Protein AF-A0A150UQ12-F1 (afdb_monomer_lite)

Sequence (129 aa):
AASSPASKNTFQISFDIGFPITEIQLDGTFYVTKPETKHGVVNKFNITAQLLYELQGEQYLNPDVVADLSRIRVDGTPTPNRVYVSGITGHPSPATTKVMIASTGGYQAEALYHVNGLDLEAKTQMMRS

pLDDT: mean 86.18, std 17.03, range [30.58, 98.62]

Foldseek 3Di:
DDDDDPDPPPVPPPQQAWDWDWAADPVRKIKIATDPPHDDFAFLVVVVVVVVVQDPDQWDAAQAWTKGNVQWDWAGDPDTRIIIIDDIDTDGHDPDHDDDDDDCPDDDDDDDDDQDDPPSVVVVVVVVD

Secondary structure (DSSP, 8-state):
----------------BPPPEEEE-TTS-EEEE--TTSB----HHHHHHHHHHH-SSSEEE-SSEEEE-TT-EEEE-SSTT-EEEE--EEEEPPSS--------------------SS-HHHHHHHHH-

Radius of gyration: 23.62 Å; chains: 1; bounding box: 73×33×62 Å

Structure (mmCIF, N/CA/C/O backbone):
data_AF-A0A150UQ12-F1
#
_entry.id   AF-A0A150UQ12-F1
#
loop_
_atom_site.group_PDB
_atom_site.id
_atom_site.type_symbol
_atom_site.label_atom_id
_atom_site.label_alt_id
_atom_site.label_comp_id
_atom_site.label_asym_id
_atom_site.label_entity_id
_atom_site.label_seq_id
_atom_site.pdbx_PDB_ins_code
_atom_site.Cartn_x
_atom_site.Cartn_y
_atom_site.Cartn_z
_atom_site.occupancy
_atom_site.B_iso_or_equiv
_atom_site.auth_seq_id
_atom_site.auth_comp_id
_atom_site.auth_asym_id
_atom_site.auth_atom_id
_atom_site.pdbx_PDB_model_num
ATOM 1 N N . ALA A 1 1 ? 49.996 -18.497 -27.195 1.00 37.66 1 ALA A N 1
ATOM 2 C CA . ALA A 1 1 ? 48.903 -18.016 -28.063 1.00 37.66 1 ALA A CA 1
ATOM 3 C C . ALA A 1 1 ? 47.588 -18.282 -27.346 1.00 37.66 1 ALA A C 1
ATOM 5 O O . ALA A 1 1 ? 47.360 -19.405 -26.919 1.00 37.66 1 ALA A O 1
ATOM 6 N N . ALA A 1 2 ? 46.821 -17.225 -27.093 1.00 36.94 2 ALA A N 1
ATOM 7 C CA . ALA A 1 2 ? 45.621 -17.239 -26.270 1.00 36.94 2 ALA A CA 1
ATOM 8 C C . ALA A 1 2 ? 44.424 -17.859 -27.007 1.00 36.94 2 ALA A C 1
ATOM 10 O O . ALA A 1 2 ? 44.214 -17.578 -28.183 1.00 36.94 2 ALA A O 1
ATOM 11 N N . SER A 1 3 ? 43.596 -18.615 -26.289 1.00 35.31 3 SER A N 1
ATOM 12 C CA . SER A 1 3 ? 42.168 -18.719 -26.594 1.00 35.31 3 SER A CA 1
ATOM 13 C C . SER A 1 3 ? 41.406 -18.501 -25.286 1.00 35.31 3 SER A C 1
ATOM 15 O O . SER A 1 3 ? 41.457 -19.306 -24.362 1.00 35.31 3 SER A O 1
ATOM 17 N N . SER A 1 4 ? 40.817 -17.314 -25.168 1.00 30.58 4 SER A N 1
ATOM 18 C CA . SER A 1 4 ? 39.965 -16.915 -24.049 1.00 30.58 4 SER A CA 1
ATOM 19 C C . SER A 1 4 ? 38.600 -17.595 -24.203 1.00 30.58 4 SER A C 1
ATOM 21 O O . SER A 1 4 ? 38.025 -17.503 -25.293 1.00 30.58 4 SER A O 1
ATOM 23 N N . PRO A 1 5 ? 38.039 -18.255 -23.174 1.00 36.97 5 PRO A N 1
ATOM 24 C CA . PRO A 1 5 ? 36.635 -18.608 -23.193 1.00 36.97 5 PRO A CA 1
ATOM 25 C C . PRO A 1 5 ? 35.855 -17.323 -22.922 1.00 36.97 5 PRO A C 1
ATOM 27 O O . PRO A 1 5 ? 35.939 -16.742 -21.841 1.00 36.97 5 PRO A O 1
ATOM 30 N N . ALA A 1 6 ? 35.123 -16.859 -23.932 1.00 39.75 6 ALA A N 1
ATOM 31 C CA . ALA A 1 6 ? 34.186 -15.757 -23.805 1.00 39.75 6 ALA A CA 1
ATOM 32 C C . ALA A 1 6 ? 33.296 -15.979 -22.570 1.00 39.75 6 ALA A C 1
ATOM 34 O O . ALA A 1 6 ? 32.474 -16.901 -22.547 1.00 39.75 6 ALA A O 1
ATOM 35 N N . SER A 1 7 ? 33.461 -15.144 -21.538 1.00 39.09 7 SER A N 1
ATOM 36 C CA . SER A 1 7 ? 32.477 -15.066 -20.471 1.00 39.09 7 SER A CA 1
ATOM 37 C C . SER A 1 7 ? 31.195 -14.577 -21.128 1.00 39.09 7 SER A C 1
ATOM 39 O O . SER A 1 7 ? 31.125 -13.478 -21.681 1.00 39.09 7 SER A O 1
ATOM 41 N N . LYS A 1 8 ? 30.178 -15.434 -21.138 1.00 41.25 8 LYS A N 1
ATOM 42 C CA .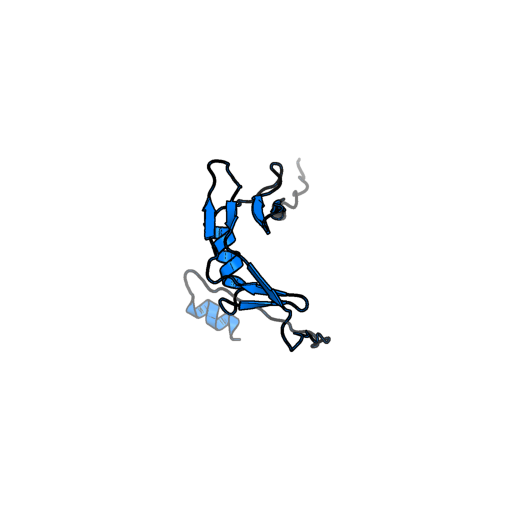 LYS A 1 8 ? 28.818 -15.036 -21.472 1.00 41.25 8 LYS A CA 1
ATOM 43 C C . LYS A 1 8 ? 28.369 -14.051 -20.394 1.00 41.25 8 LYS A C 1
ATOM 45 O O . LYS A 1 8 ? 27.688 -14.443 -19.452 1.00 41.25 8 LYS A O 1
ATOM 50 N N . ASN A 1 9 ? 28.745 -12.780 -20.526 1.00 38.16 9 ASN A N 1
ATOM 51 C CA . ASN A 1 9 ? 28.116 -11.667 -19.822 1.00 38.16 9 ASN A CA 1
ATOM 52 C C . ASN A 1 9 ? 26.726 -11.474 -20.432 1.00 38.16 9 ASN A C 1
ATOM 54 O O . ASN A 1 9 ? 26.431 -10.484 -21.097 1.00 38.16 9 ASN A O 1
ATOM 58 N N . THR A 1 10 ? 25.871 -12.474 -20.236 1.00 40.66 10 THR A N 1
ATOM 59 C CA . THR A 1 10 ? 24.434 -12.272 -20.296 1.00 40.66 10 THR A CA 1
ATOM 60 C C . THR A 1 10 ? 24.159 -11.283 -19.176 1.00 40.66 10 THR A C 1
ATOM 62 O O . THR A 1 10 ? 24.506 -11.560 -18.029 1.00 40.66 10 THR A O 1
ATOM 65 N N . PHE A 1 11 ? 23.634 -10.108 -19.516 1.00 42.75 11 PHE A N 1
ATOM 66 C CA . PHE A 1 11 ? 23.125 -9.121 -18.569 1.00 42.75 11 PHE A CA 1
ATOM 67 C C . PHE A 1 11 ? 21.999 -9.768 -17.750 1.00 42.75 11 PHE A C 1
ATOM 69 O O . PHE A 1 11 ? 20.815 -9.576 -18.007 1.00 42.75 11 PHE A O 1
ATOM 76 N N . GLN A 1 12 ? 22.362 -10.585 -16.769 1.00 45.38 12 GLN A N 1
ATOM 77 C CA . GLN A 1 12 ? 21.452 -11.064 -15.754 1.00 45.38 12 GLN A CA 1
ATOM 78 C C . GLN A 1 12 ? 21.350 -9.939 -14.735 1.00 45.38 12 GLN A C 1
ATOM 80 O O . GLN A 1 12 ? 21.998 -9.942 -13.692 1.00 45.38 12 GLN A O 1
ATOM 85 N N . ILE A 1 13 ? 20.564 -8.923 -15.085 1.00 49.38 13 ILE A N 1
ATOM 86 C CA . ILE A 1 13 ? 20.146 -7.886 -14.151 1.00 49.38 13 ILE A CA 1
ATOM 87 C C . ILE A 1 13 ? 19.093 -8.513 -13.224 1.00 49.38 13 ILE A C 1
ATOM 89 O O . ILE A 1 13 ? 17.915 -8.171 -13.253 1.00 49.38 13 ILE A O 1
ATOM 93 N N . SER A 1 14 ? 19.494 -9.497 -12.420 1.00 52.19 14 SER A N 1
ATOM 94 C CA . SER A 1 14 ? 18.714 -9.903 -11.257 1.00 52.19 14 SER A CA 1
ATOM 95 C C . SER A 1 14 ? 18.985 -8.860 -10.181 1.00 52.19 14 SER A C 1
ATOM 97 O O . SER A 1 14 ? 19.888 -9.019 -9.366 1.00 52.19 14 SER A O 1
ATOM 99 N N . PHE A 1 15 ? 18.255 -7.743 -10.222 1.00 67.44 15 PHE A N 1
ATOM 100 C CA . PHE A 1 15 ? 18.242 -6.827 -9.089 1.00 67.44 15 PHE A CA 1
ATOM 101 C C . PHE A 1 15 ? 17.678 -7.586 -7.886 1.00 67.44 15 PHE A C 1
ATOM 103 O O . PHE A 1 15 ? 16.552 -8.080 -7.933 1.00 67.44 15 PHE A O 1
ATOM 110 N N . ASP A 1 16 ? 18.460 -7.681 -6.814 1.00 81.06 16 ASP A N 1
ATOM 111 C CA . ASP A 1 16 ? 18.005 -8.230 -5.537 1.00 81.06 16 ASP A CA 1
ATOM 112 C C . ASP A 1 16 ? 17.084 -7.215 -4.833 1.00 81.06 16 ASP A C 1
ATOM 114 O O . ASP A 1 16 ? 17.482 -6.515 -3.897 1.00 81.06 16 ASP A O 1
ATOM 118 N N . ILE A 1 17 ? 15.876 -7.041 -5.378 1.00 83.31 17 ILE A N 1
ATOM 119 C CA . ILE A 1 17 ? 14.865 -6.088 -4.904 1.00 83.31 17 ILE A CA 1
ATOM 120 C C . ILE A 1 17 ? 14.106 -6.706 -3.733 1.00 83.31 17 ILE A C 1
ATOM 122 O O . ILE A 1 17 ? 13.621 -7.834 -3.805 1.00 83.31 17 ILE A O 1
ATOM 126 N N . GLY A 1 18 ? 13.992 -5.947 -2.646 1.00 83.81 18 GLY A N 1
ATOM 127 C CA . GLY A 1 18 ? 13.218 -6.355 -1.481 1.00 83.81 18 GLY A CA 1
ATOM 128 C C . GLY A 1 18 ? 11.735 -6.077 -1.681 1.00 83.81 18 GLY A C 1
ATOM 129 O O . GLY A 1 18 ? 11.367 -5.014 -2.181 1.00 83.81 18 GLY A O 1
ATOM 130 N N . PHE A 1 19 ? 10.886 -7.000 -1.235 1.00 89.81 19 PHE A N 1
ATOM 131 C CA . PHE A 1 19 ? 9.462 -6.716 -1.100 1.00 89.81 19 PHE A CA 1
ATOM 132 C C . PHE A 1 19 ? 9.224 -5.754 0.073 1.00 89.81 19 PHE A C 1
ATOM 134 O O . PHE A 1 19 ? 9.916 -5.861 1.095 1.00 89.81 19 PHE A O 1
ATOM 141 N N . PRO A 1 20 ? 8.267 -4.818 -0.052 1.00 93.00 20 PRO A N 1
ATOM 142 C CA . PRO A 1 20 ? 7.857 -3.985 1.065 1.00 93.00 20 PRO A CA 1
ATOM 143 C C . PRO A 1 20 ? 7.330 -4.825 2.233 1.00 93.00 20 PRO A C 1
ATOM 145 O O . PRO A 1 20 ? 6.693 -5.859 2.034 1.00 93.00 20 PRO A O 1
ATOM 148 N N . ILE A 1 21 ? 7.584 -4.360 3.451 1.00 95.44 21 ILE A N 1
ATOM 149 C CA . ILE A 1 21 ? 7.080 -4.933 4.699 1.00 95.44 21 ILE A CA 1
ATOM 150 C C . ILE A 1 21 ? 6.121 -3.921 5.313 1.00 95.44 21 ILE A C 1
ATOM 152 O O . ILE A 1 21 ? 6.445 -2.738 5.393 1.00 95.44 21 ILE A O 1
ATOM 156 N N . THR A 1 22 ? 4.960 -4.384 5.769 1.00 97.38 22 THR A N 1
ATOM 157 C CA . THR A 1 22 ? 3.998 -3.542 6.483 1.00 97.38 22 THR A CA 1
ATOM 158 C C . THR A 1 22 ? 4.014 -3.880 7.971 1.00 97.38 22 THR A C 1
ATOM 160 O O . THR A 1 22 ? 3.693 -4.996 8.370 1.00 97.38 22 THR A O 1
ATOM 163 N N . GLU A 1 23 ? 4.377 -2.904 8.796 1.00 97.62 23 GLU A N 1
ATOM 164 C CA . GLU A 1 23 ? 4.405 -2.980 10.258 1.00 97.62 23 GLU A CA 1
ATOM 165 C C . GLU A 1 23 ? 3.117 -2.353 10.814 1.00 97.62 23 GLU A C 1
ATOM 167 O O . GLU A 1 23 ? 3.013 -1.128 10.918 1.00 97.62 23 GLU A O 1
ATOM 172 N N . ILE A 1 24 ? 2.120 -3.187 11.126 1.00 97.62 24 ILE A N 1
ATOM 173 C CA . ILE A 1 24 ? 0.778 -2.751 11.549 1.00 97.62 24 ILE A CA 1
ATOM 174 C C . ILE A 1 24 ? 0.730 -2.536 13.065 1.00 97.62 24 ILE A C 1
ATOM 176 O O . ILE A 1 24 ? 1.131 -3.405 13.839 1.00 97.62 24 ILE A O 1
ATOM 180 N N . GLN A 1 25 ? 0.221 -1.380 13.484 1.00 97.62 25 GLN A N 1
ATOM 181 C CA . GLN A 1 25 ? 0.017 -1.014 14.883 1.00 97.62 25 GLN A CA 1
ATOM 182 C C . GLN A 1 25 ? -1.367 -1.450 15.379 1.00 97.62 25 GLN A C 1
ATOM 184 O O . GLN A 1 25 ? -2.270 -1.750 14.600 1.00 97.62 25 GLN A O 1
ATOM 189 N N . LEU A 1 26 ? -1.548 -1.460 16.703 1.00 96.31 26 LEU A N 1
ATOM 190 C CA . LEU A 1 26 ? -2.795 -1.902 17.336 1.00 96.31 26 LEU A CA 1
ATOM 191 C C . LEU A 1 26 ? -4.013 -1.048 16.938 1.00 96.31 26 LEU A C 1
ATOM 193 O O . LEU A 1 26 ? -5.133 -1.547 16.920 1.00 96.31 26 LEU A O 1
ATOM 197 N N . ASP A 1 27 ? -3.797 0.226 16.615 1.00 94.81 27 ASP A N 1
ATOM 198 C CA . ASP A 1 27 ? -4.839 1.165 16.190 1.00 94.81 27 ASP A CA 1
ATOM 199 C C . ASP A 1 27 ? -5.155 1.099 14.681 1.00 94.81 27 ASP A C 1
ATOM 201 O O . ASP A 1 27 ? -5.953 1.891 14.182 1.00 94.81 27 ASP A O 1
ATOM 205 N N . GLY A 1 28 ? -4.535 0.166 13.949 1.00 94.19 28 GLY A N 1
ATOM 206 C CA . GLY A 1 28 ? -4.723 -0.021 12.509 1.00 94.19 28 GLY A CA 1
ATOM 207 C C . GLY A 1 28 ? -3.899 0.919 11.628 1.00 94.19 28 GLY A C 1
ATOM 208 O O . GLY A 1 28 ? -3.902 0.766 10.406 1.00 94.19 28 GLY A O 1
ATOM 209 N N . THR A 1 29 ? -3.157 1.865 12.207 1.00 97.88 29 THR A N 1
ATOM 210 C CA . THR A 1 29 ? -2.145 2.628 11.464 1.00 97.88 29 THR A CA 1
ATOM 211 C C . THR A 1 29 ? -0.912 1.763 11.224 1.00 97.88 29 THR A C 1
ATOM 213 O O . THR A 1 29 ? -0.692 0.768 11.916 1.00 97.88 29 THR A O 1
ATOM 216 N N . PHE A 1 30 ? -0.086 2.097 10.236 1.00 98.38 30 PHE A N 1
ATOM 217 C CA . PHE A 1 30 ? 1.057 1.246 9.911 1.00 98.38 30 PHE A CA 1
ATOM 218 C C . PHE A 1 30 ? 2.213 1.995 9.270 1.00 98.38 30 PHE A C 1
ATOM 220 O O . PHE A 1 30 ? 2.057 3.084 8.715 1.00 98.38 30 PHE A O 1
ATOM 227 N N . TYR A 1 31 ? 3.385 1.368 9.318 1.00 98.44 31 TYR A N 1
ATOM 228 C CA . TYR A 1 31 ? 4.534 1.776 8.524 1.00 98.44 31 TYR A CA 1
ATOM 229 C C . TYR A 1 31 ? 4.757 0.805 7.372 1.00 98.44 31 TYR A C 1
ATOM 231 O O . TYR A 1 31 ? 4.653 -0.404 7.553 1.00 98.44 31 TYR A O 1
ATOM 239 N N . VAL A 1 32 ? 5.116 1.329 6.204 1.00 98.19 32 VAL A N 1
ATOM 240 C CA . VAL A 1 32 ? 5.661 0.536 5.100 1.00 98.19 32 VAL A CA 1
ATOM 241 C C . VAL A 1 32 ? 7.170 0.735 5.060 1.00 98.19 32 VAL A C 1
ATOM 243 O O . VAL A 1 32 ? 7.651 1.873 5.020 1.00 98.19 32 VAL A O 1
ATOM 246 N N . THR A 1 33 ? 7.907 -0.371 5.087 1.00 97.38 33 THR A N 1
ATOM 247 C CA . THR A 1 33 ? 9.371 -0.438 5.099 1.00 97.38 33 THR A CA 1
ATOM 248 C C . THR A 1 33 ? 9.890 -1.438 4.069 1.00 97.38 33 THR A C 1
ATOM 250 O O . THR A 1 33 ? 9.127 -2.007 3.290 1.00 97.38 33 THR A O 1
ATOM 253 N N . LYS A 1 34 ? 11.208 -1.639 4.014 1.00 94.88 34 LYS A N 1
ATOM 254 C CA . LYS A 1 34 ? 11.850 -2.719 3.252 1.00 94.88 34 LYS A CA 1
ATOM 255 C C . LYS A 1 34 ? 13.045 -3.260 4.044 1.00 94.88 34 LYS A C 1
ATOM 257 O O . LYS A 1 34 ? 13.623 -2.502 4.827 1.00 94.88 34 LYS A O 1
ATOM 262 N N . PRO A 1 35 ? 13.503 -4.495 3.781 1.00 94.25 35 PRO A N 1
ATOM 263 C CA . PRO A 1 35 ? 14.781 -4.963 4.304 1.00 94.25 35 PRO A CA 1
ATOM 264 C C . PRO A 1 35 ? 15.931 -4.017 3.927 1.00 94.25 35 PRO A C 1
ATOM 266 O O . PRO A 1 35 ? 16.063 -3.595 2.770 1.00 94.25 35 PRO A O 1
ATOM 269 N N . GLU A 1 36 ? 16.788 -3.692 4.894 1.00 90.62 36 GLU A N 1
ATOM 270 C CA . GLU A 1 36 ? 17.927 -2.787 4.681 1.00 90.62 36 GLU A CA 1
ATOM 271 C C . GLU A 1 36 ? 18.927 -3.349 3.666 1.00 90.62 36 GLU A C 1
ATOM 273 O O . GLU A 1 36 ? 19.456 -2.606 2.842 1.00 90.62 36 GLU A O 1
ATOM 278 N N . THR A 1 37 ? 19.114 -4.671 3.669 1.00 89.62 37 THR A N 1
ATOM 279 C CA . THR A 1 37 ? 20.075 -5.390 2.821 1.00 89.62 37 THR A CA 1
ATOM 280 C C . THR A 1 37 ? 19.655 -5.511 1.357 1.00 89.62 37 THR A C 1
ATOM 282 O O . THR A 1 37 ? 20.462 -5.933 0.533 1.00 89.62 37 THR A O 1
ATOM 285 N N . LYS A 1 38 ? 18.408 -5.165 1.018 1.00 90.12 38 LYS A N 1
ATOM 286 C CA . LYS A 1 38 ? 17.852 -5.331 -0.329 1.00 90.12 38 LYS A CA 1
ATOM 287 C C . LYS A 1 38 ? 17.807 -4.018 -1.099 1.00 90.12 38 LYS A C 1
ATOM 289 O O . LYS A 1 38 ? 17.617 -2.945 -0.519 1.00 90.12 38 LYS A O 1
ATOM 294 N N . HIS A 1 39 ? 17.922 -4.095 -2.419 1.00 90.06 39 HIS A N 1
ATOM 295 C CA . HIS A 1 39 ? 17.749 -2.942 -3.299 1.00 90.06 39 HIS A CA 1
ATOM 296 C C . HIS A 1 39 ? 16.281 -2.486 -3.356 1.00 90.06 39 HIS A C 1
ATOM 298 O O . HIS A 1 39 ? 15.374 -3.160 -2.864 1.00 90.06 39 HIS A O 1
ATOM 304 N N . GLY A 1 40 ? 16.057 -1.324 -3.971 1.00 90.75 40 GLY A N 1
ATOM 305 C CA . GLY A 1 40 ? 14.748 -0.679 -4.066 1.00 90.75 40 GLY A CA 1
ATOM 306 C C . GLY A 1 40 ? 14.613 0.515 -3.125 1.00 90.75 40 GLY A C 1
ATOM 307 O O . GLY A 1 40 ? 15.501 0.809 -2.325 1.00 90.75 40 GLY A O 1
ATOM 308 N N . VAL A 1 41 ? 13.494 1.223 -3.249 1.00 94.00 41 VAL A N 1
ATOM 309 C CA . VAL A 1 41 ? 13.173 2.416 -2.459 1.00 94.00 41 VAL A CA 1
ATOM 310 C C . VAL A 1 41 ? 11.743 2.287 -1.963 1.00 94.00 41 VAL A C 1
ATOM 312 O O . VAL A 1 41 ? 10.872 1.864 -2.716 1.00 94.00 41 VAL A O 1
ATOM 315 N N . VAL A 1 42 ? 11.489 2.696 -0.724 1.00 96.50 42 VAL A N 1
ATOM 316 C CA . VAL A 1 42 ? 10.137 2.909 -0.188 1.00 96.50 42 VAL A CA 1
ATOM 317 C C . VAL A 1 42 ? 9.991 4.393 0.129 1.00 96.50 42 VAL A C 1
ATOM 319 O O . VAL A 1 42 ? 10.783 4.958 0.879 1.00 96.50 42 VAL A O 1
ATOM 322 N N . ASN A 1 43 ? 9.028 5.071 -0.486 1.00 97.06 43 ASN A N 1
ATOM 323 C CA . ASN A 1 43 ? 8.784 6.490 -0.242 1.00 97.06 43 ASN A CA 1
ATOM 324 C C . ASN A 1 43 ? 7.307 6.832 -0.457 1.00 97.06 43 ASN A C 1
ATOM 326 O O . ASN A 1 43 ? 6.543 6.053 -1.018 1.00 97.06 43 ASN A O 1
ATOM 330 N N . LYS A 1 44 ? 6.885 8.018 -0.014 1.00 97.56 44 LYS A N 1
ATOM 331 C CA . LYS A 1 44 ? 5.482 8.442 -0.127 1.00 97.56 44 LYS A CA 1
ATOM 332 C C . LYS A 1 44 ? 4.940 8.300 -1.554 1.00 97.56 44 LYS A C 1
ATOM 334 O O . LYS A 1 44 ? 3.798 7.890 -1.728 1.00 97.56 44 LYS A O 1
ATOM 339 N N . PHE A 1 45 ? 5.748 8.611 -2.566 1.00 97.00 45 PHE A N 1
ATOM 340 C CA . PHE A 1 45 ? 5.318 8.601 -3.962 1.00 97.00 45 PHE A CA 1
ATOM 341 C C . PHE A 1 45 ? 5.025 7.194 -4.480 1.00 97.00 45 PHE A C 1
ATOM 343 O O . PHE A 1 45 ? 3.983 6.995 -5.096 1.00 97.00 45 PHE A O 1
ATOM 350 N N . ASN A 1 46 ? 5.890 6.215 -4.209 1.00 95.31 46 ASN A N 1
ATOM 351 C CA . ASN A 1 46 ? 5.664 4.854 -4.693 1.00 95.31 46 ASN A CA 1
ATOM 352 C C . ASN A 1 46 ? 4.531 4.140 -3.948 1.00 95.31 46 ASN A C 1
ATOM 354 O O . ASN A 1 46 ? 3.743 3.452 -4.588 1.00 95.31 46 ASN A O 1
ATOM 358 N N . ILE A 1 47 ? 4.373 4.389 -2.646 1.00 96.31 47 ILE A N 1
ATOM 359 C CA . ILE A 1 47 ? 3.225 3.889 -1.883 1.00 96.31 47 ILE A CA 1
ATOM 360 C C . ILE A 1 47 ? 1.926 4.514 -2.394 1.00 96.31 47 ILE A C 1
ATOM 362 O O . ILE A 1 47 ? 0.939 3.811 -2.583 1.00 96.31 47 ILE A O 1
ATOM 366 N N . THR A 1 48 ? 1.935 5.815 -2.695 1.00 96.19 48 THR A N 1
ATOM 367 C CA . THR A 1 48 ? 0.765 6.492 -3.276 1.00 96.19 48 THR A CA 1
ATOM 368 C C . THR A 1 48 ? 0.437 5.941 -4.665 1.00 96.19 48 THR A C 1
ATOM 370 O O . THR A 1 48 ? -0.727 5.705 -4.964 1.00 96.19 48 THR A O 1
ATOM 373 N N . ALA A 1 49 ? 1.444 5.701 -5.508 1.00 95.44 49 ALA A N 1
ATOM 374 C CA . ALA A 1 49 ? 1.242 5.129 -6.837 1.00 95.44 49 ALA A CA 1
ATOM 375 C C . ALA A 1 49 ? 0.654 3.712 -6.773 1.00 95.44 49 ALA A C 1
ATOM 377 O O . ALA A 1 49 ? -0.302 3.431 -7.491 1.00 95.44 49 ALA A O 1
ATOM 378 N N . GLN A 1 50 ? 1.179 2.851 -5.893 1.00 94.12 50 GLN A N 1
ATOM 379 C CA . GLN A 1 50 ? 0.648 1.499 -5.702 1.00 94.12 50 GLN A CA 1
ATOM 380 C C . GLN A 1 50 ? -0.800 1.536 -5.221 1.00 94.12 50 GLN A C 1
ATOM 382 O O . GLN A 1 50 ? -1.646 0.844 -5.777 1.00 94.12 50 GLN A O 1
ATOM 387 N N . LEU A 1 51 ? -1.091 2.384 -4.231 1.00 92.56 51 LEU A N 1
ATOM 388 C CA . LEU A 1 51 ? -2.447 2.582 -3.738 1.00 92.56 51 LEU A CA 1
ATOM 389 C C . LEU A 1 51 ? -3.379 2.956 -4.897 1.00 92.56 51 LEU A C 1
ATOM 391 O O . LEU A 1 51 ? -4.338 2.244 -5.164 1.00 92.56 51 LEU A O 1
ATOM 395 N N . LEU A 1 52 ? -3.064 4.020 -5.641 1.00 92.19 52 LEU A N 1
ATOM 396 C CA . LEU A 1 52 ? -3.902 4.500 -6.744 1.00 92.19 52 LEU A CA 1
ATOM 397 C C . LEU A 1 52 ? -4.093 3.475 -7.868 1.00 92.19 52 LEU A C 1
ATOM 399 O O . LEU A 1 52 ? -5.120 3.514 -8.539 1.00 92.19 52 LEU A O 1
ATOM 403 N N . TYR A 1 53 ? -3.135 2.573 -8.077 1.00 90.00 53 TYR A N 1
ATOM 404 C CA . TYR A 1 53 ? -3.264 1.504 -9.064 1.00 90.00 53 TYR A CA 1
ATOM 405 C C . TYR A 1 53 ? -4.337 0.472 -8.677 1.00 90.00 53 TYR A C 1
ATOM 407 O O . TYR A 1 53 ? -4.973 -0.114 -9.552 1.00 90.00 53 TYR A O 1
ATOM 415 N N . GLU A 1 54 ? -4.557 0.258 -7.379 1.00 85.19 54 GLU A N 1
ATOM 416 C CA . GLU A 1 54 ? -5.494 -0.747 -6.861 1.00 85.19 54 GLU A CA 1
ATOM 417 C C . GLU A 1 54 ? -6.890 -0.188 -6.553 1.00 85.19 54 GLU A C 1
ATOM 419 O O . GLU A 1 54 ? -7.866 -0.943 -6.508 1.00 85.19 54 GLU A O 1
ATOM 424 N N . LEU A 1 55 ? -7.017 1.126 -6.343 1.00 87.31 55 LEU A N 1
ATOM 425 C CA . LEU A 1 55 ? -8.290 1.719 -5.940 1.00 87.31 55 LEU A CA 1
ATOM 426 C C . LEU A 1 55 ? -9.294 1.809 -7.089 1.00 87.31 55 LEU A C 1
ATOM 428 O O . LEU A 1 55 ? -9.024 2.358 -8.152 1.00 87.31 55 LEU A O 1
ATOM 432 N N . GLN A 1 56 ? -10.515 1.348 -6.811 1.00 82.06 56 GLN A N 1
ATOM 433 C CA . GLN A 1 56 ? -11.694 1.564 -7.659 1.00 82.06 56 GLN A CA 1
ATOM 434 C C . GLN A 1 56 ? -12.614 2.674 -7.111 1.00 82.06 56 GLN A C 1
ATOM 436 O O . GLN A 1 56 ? -13.686 2.918 -7.659 1.00 82.06 56 GLN A O 1
ATOM 441 N N . GLY A 1 57 ? -12.209 3.332 -6.021 1.00 89.56 57 GLY A N 1
ATOM 442 C CA . GLY A 1 57 ? -12.972 4.342 -5.292 1.00 89.56 57 GLY A CA 1
ATOM 443 C C . GLY A 1 57 ? -12.529 4.430 -3.830 1.00 89.56 57 GLY A C 1
ATOM 444 O O . GLY A 1 57 ? -11.563 3.783 -3.427 1.00 89.56 57 GLY A O 1
ATOM 445 N N . GLU A 1 58 ? -13.247 5.223 -3.032 1.00 94.75 58 GLU A N 1
ATOM 446 C CA . GLU A 1 58 ? -12.965 5.394 -1.597 1.00 94.75 58 GLU A CA 1
ATOM 447 C C . GLU A 1 58 ? -13.302 4.148 -0.767 1.00 94.75 58 GLU A C 1
ATOM 449 O O . GLU A 1 58 ? -12.680 3.910 0.264 1.00 94.75 58 GLU A O 1
ATOM 454 N N . GLN A 1 59 ? -14.273 3.345 -1.208 1.00 94.19 59 GLN A N 1
ATOM 455 C CA . GLN A 1 59 ? -14.626 2.082 -0.566 1.00 94.19 59 GLN A CA 1
ATOM 456 C C . GLN A 1 59 ? -13.975 0.916 -1.305 1.00 94.19 59 GLN A C 1
ATOM 458 O O . GLN A 1 59 ? -14.290 0.645 -2.465 1.00 94.19 59 GLN A O 1
ATOM 463 N N . TYR A 1 60 ? -13.088 0.204 -0.617 1.00 92.75 60 TYR A N 1
ATOM 464 C CA . TYR A 1 60 ? -12.403 -0.968 -1.141 1.00 92.75 60 TYR A CA 1
ATOM 465 C C . TYR A 1 60 ? -13.002 -2.245 -0.539 1.00 92.75 60 TYR A C 1
ATOM 467 O O . TYR A 1 60 ? -12.867 -2.531 0.653 1.00 92.75 60 TYR A O 1
ATOM 475 N N . LEU A 1 61 ? -13.726 -2.99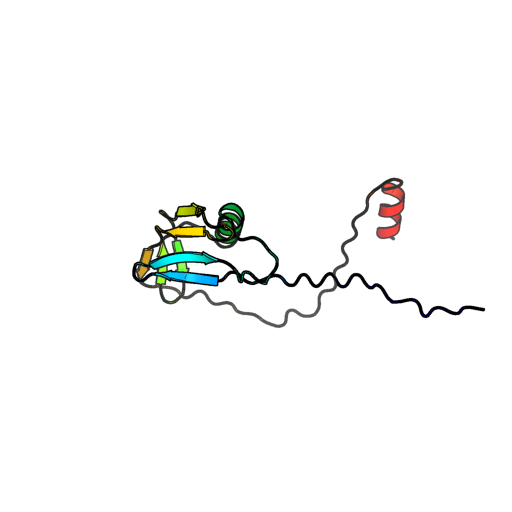3 -1.373 1.00 92.56 61 LEU A N 1
ATOM 476 C CA . LEU A 1 61 ? -14.539 -4.134 -0.955 1.00 92.56 61 LEU A CA 1
ATOM 477 C C . LEU A 1 61 ? -13.684 -5.405 -0.827 1.00 92.56 61 LEU A C 1
ATOM 479 O O . LEU A 1 61 ? -13.217 -5.934 -1.837 1.00 92.56 61 LEU A O 1
ATOM 483 N N . ASN A 1 62 ? -13.546 -5.935 0.391 1.00 91.06 62 ASN A N 1
ATOM 484 C CA . ASN A 1 62 ? -13.039 -7.288 0.646 1.00 91.06 62 ASN A CA 1
ATOM 485 C C . ASN A 1 62 ? -14.169 -8.192 1.173 1.00 91.06 62 ASN A C 1
ATOM 487 O O . ASN A 1 62 ? -15.182 -7.676 1.646 1.00 91.06 62 ASN A O 1
ATOM 491 N N . PRO A 1 63 ? -14.023 -9.531 1.119 1.00 91.19 63 PRO A N 1
ATOM 492 C CA . PRO A 1 63 ? -15.055 -10.458 1.592 1.00 91.19 63 PRO A CA 1
ATOM 493 C C . PRO A 1 63 ? -15.446 -10.268 3.063 1.00 91.19 63 PRO A C 1
ATOM 495 O O . PRO A 1 63 ? -16.620 -10.395 3.396 1.00 91.19 63 PRO A O 1
ATOM 498 N N . ASP A 1 64 ? -14.482 -9.929 3.919 1.00 93.25 64 ASP A N 1
ATOM 499 C CA . ASP A 1 64 ? -14.690 -9.853 5.370 1.00 93.25 64 ASP A CA 1
ATOM 500 C C . ASP A 1 64 ? -14.918 -8.421 5.881 1.00 93.25 64 ASP A C 1
ATOM 502 O O . ASP A 1 64 ? -15.499 -8.220 6.946 1.00 93.25 64 ASP A O 1
ATOM 506 N N . VAL A 1 65 ? -14.470 -7.410 5.132 1.00 94.31 65 VAL A N 1
ATOM 507 C CA . VAL A 1 65 ? -14.498 -6.001 5.547 1.00 94.31 65 VAL A CA 1
ATOM 508 C C . VAL A 1 65 ? -14.523 -5.082 4.330 1.00 94.31 65 VAL A C 1
ATOM 510 O O . VAL A 1 65 ? -13.859 -5.339 3.324 1.00 94.31 65 VAL A O 1
ATOM 513 N N . VAL A 1 66 ? -15.245 -3.969 4.419 1.00 94.94 66 VAL A N 1
ATOM 514 C CA . VAL A 1 66 ? -15.082 -2.861 3.469 1.00 94.94 66 VAL A CA 1
ATOM 515 C C . VAL A 1 66 ? -14.081 -1.875 4.054 1.00 94.94 66 VAL A C 1
ATOM 517 O O . VAL A 1 66 ? -14.344 -1.294 5.105 1.00 94.94 66 VAL A O 1
ATOM 520 N N . ALA A 1 67 ? -12.944 -1.677 3.391 1.00 94.75 67 ALA A N 1
ATOM 521 C CA . ALA A 1 67 ? -11.981 -0.658 3.794 1.00 94.75 67 ALA A CA 1
ATOM 522 C C . ALA A 1 67 ? -12.435 0.719 3.287 1.00 94.75 67 ALA A C 1
ATOM 524 O O . ALA A 1 67 ? -12.697 0.897 2.098 1.00 94.75 67 ALA A O 1
ATOM 525 N N . ASP A 1 68 ? -12.533 1.683 4.196 1.00 96.06 68 ASP A N 1
ATOM 526 C CA . ASP A 1 68 ? -12.840 3.082 3.920 1.00 96.06 68 ASP A CA 1
ATOM 527 C C . ASP A 1 68 ? -11.540 3.879 3.855 1.00 96.06 68 ASP A C 1
ATOM 529 O O . ASP A 1 68 ? -10.784 3.983 4.826 1.00 96.06 68 ASP A O 1
ATOM 533 N N . LEU A 1 69 ? -11.280 4.414 2.670 1.00 96.06 69 LEU A N 1
ATOM 534 C CA . LEU A 1 69 ? -10.060 5.120 2.312 1.00 96.06 69 LEU A CA 1
ATOM 535 C C . LEU A 1 69 ? -10.297 6.624 2.158 1.00 96.06 69 LEU A C 1
ATOM 537 O O . LEU A 1 69 ? -9.366 7.346 1.809 1.00 96.06 69 LEU A O 1
ATOM 541 N N . SER A 1 70 ? -11.503 7.124 2.449 1.00 96.00 70 SER A N 1
ATOM 542 C CA . SER A 1 70 ? -11.880 8.540 2.283 1.00 96.00 70 SER A CA 1
ATOM 543 C C . SER A 1 70 ? -10.995 9.510 3.077 1.00 96.00 70 SER A C 1
ATOM 545 O O . SER A 1 70 ? -10.899 10.695 2.757 1.00 96.00 70 SER A O 1
ATOM 547 N N . ARG A 1 71 ? -10.325 9.018 4.126 1.00 96.75 71 ARG A N 1
ATOM 548 C CA . ARG A 1 71 ? -9.438 9.799 5.002 1.00 96.75 71 ARG A CA 1
ATOM 549 C C . ARG A 1 71 ? -7.998 9.299 5.011 1.00 96.75 71 ARG A C 1
ATOM 551 O O . ARG A 1 71 ? -7.238 9.697 5.898 1.00 96.75 71 ARG A O 1
ATOM 558 N N . ILE A 1 72 ? -7.618 8.454 4.050 1.00 97.00 72 ILE A N 1
ATOM 559 C CA . ILE A 1 72 ? -6.267 7.902 3.990 1.00 97.00 72 ILE A CA 1
ATOM 560 C C . ILE A 1 72 ? -5.220 9.016 3.896 1.00 97.00 72 ILE A C 1
ATOM 562 O O . ILE A 1 72 ? -5.355 9.986 3.147 1.00 97.00 72 ILE A O 1
ATOM 566 N N . ARG A 1 73 ? -4.145 8.867 4.664 1.00 97.75 73 ARG A N 1
ATOM 567 C CA . ARG A 1 73 ? -2.957 9.716 4.603 1.00 97.75 73 ARG A CA 1
ATOM 568 C C . ARG A 1 73 ? -1.729 8.851 4.437 1.00 97.75 73 ARG A C 1
ATOM 570 O O . ARG A 1 73 ? -1.572 7.859 5.142 1.00 97.75 73 ARG A O 1
ATOM 577 N N . VAL A 1 74 ? -0.864 9.262 3.517 1.00 98.19 74 VAL A N 1
ATOM 578 C CA . VAL A 1 74 ? 0.432 8.638 3.251 1.00 98.19 74 VAL A CA 1
ATOM 579 C C . VAL A 1 74 ? 1.490 9.701 3.490 1.00 98.19 74 VAL A C 1
ATOM 581 O O . VAL A 1 74 ? 1.563 10.680 2.744 1.00 98.19 74 VAL A O 1
ATOM 584 N N . ASP A 1 75 ? 2.309 9.524 4.517 1.00 98.38 75 ASP A N 1
ATOM 585 C CA . ASP A 1 75 ? 3.277 10.520 4.959 1.00 98.38 75 ASP A CA 1
ATOM 586 C C . ASP A 1 75 ? 4.683 9.931 5.036 1.00 98.38 75 ASP A C 1
ATOM 588 O O . ASP A 1 75 ? 4.908 8.815 5.501 1.00 98.38 75 ASP A O 1
ATOM 592 N N . GLY A 1 76 ? 5.659 10.687 4.533 1.00 97.44 76 GLY A N 1
ATOM 593 C CA . GLY A 1 76 ? 7.063 10.327 4.699 1.00 97.44 76 GLY A CA 1
ATOM 594 C C . GLY A 1 76 ? 7.486 10.475 6.158 1.00 97.44 76 GLY A C 1
ATOM 595 O O . GLY A 1 76 ? 6.924 11.281 6.897 1.00 97.44 76 GLY A O 1
ATOM 596 N N . THR A 1 77 ? 8.506 9.725 6.558 1.00 97.38 77 THR A N 1
ATOM 597 C CA . THR A 1 77 ? 9.137 9.880 7.874 1.00 97.38 77 THR A CA 1
ATOM 598 C C . THR A 1 77 ? 10.558 10.433 7.721 1.00 97.38 77 THR A C 1
ATOM 600 O O . THR A 1 77 ? 11.113 10.386 6.620 1.00 97.38 77 THR A O 1
ATOM 603 N N . PRO A 1 78 ? 11.185 10.939 8.801 1.00 96.81 78 PRO A N 1
ATOM 604 C CA . PRO A 1 78 ? 12.607 11.290 8.781 1.00 96.81 78 PRO A CA 1
ATOM 605 C C . PRO A 1 78 ? 13.527 10.092 8.491 1.00 96.81 78 PRO A C 1
ATOM 607 O O . PRO A 1 78 ? 14.669 10.276 8.076 1.00 96.81 78 PRO A O 1
ATOM 610 N N . THR A 1 79 ? 13.043 8.867 8.709 1.00 96.75 79 THR A N 1
ATOM 611 C CA . THR A 1 79 ? 13.789 7.637 8.449 1.00 96.75 79 THR A CA 1
ATOM 612 C C . THR A 1 79 ? 13.686 7.259 6.965 1.00 96.75 79 THR A C 1
ATOM 614 O O . THR A 1 79 ? 12.577 7.113 6.440 1.00 96.75 79 THR A O 1
ATOM 617 N N . PRO A 1 80 ? 14.815 7.054 6.261 1.00 95.88 80 PRO A N 1
ATOM 618 C CA . PRO A 1 80 ? 14.797 6.584 4.880 1.00 95.88 80 PRO A CA 1
ATOM 619 C C . PRO A 1 80 ? 14.065 5.249 4.738 1.00 95.88 80 PRO A C 1
ATOM 621 O O . PRO A 1 80 ? 14.158 4.387 5.607 1.00 95.88 80 PRO A O 1
ATOM 624 N N . ASN A 1 81 ? 13.390 5.045 3.605 1.00 96.88 81 ASN A N 1
ATOM 625 C CA . ASN A 1 81 ? 12.652 3.811 3.315 1.00 96.88 81 ASN A CA 1
ATOM 626 C C . ASN A 1 81 ? 11.560 3.464 4.331 1.00 96.88 81 ASN A C 1
ATOM 628 O O . ASN A 1 81 ? 11.248 2.290 4.521 1.00 96.88 81 ASN A O 1
ATOM 632 N N . ARG A 1 82 ? 10.980 4.479 4.973 1.00 97.81 82 ARG A N 1
ATOM 633 C CA . ARG A 1 82 ? 9.904 4.313 5.942 1.00 97.81 82 ARG A CA 1
ATOM 634 C C . ARG A 1 82 ? 8.816 5.351 5.701 1.00 97.81 82 ARG A C 1
ATOM 636 O O . ARG A 1 82 ? 9.064 6.559 5.735 1.00 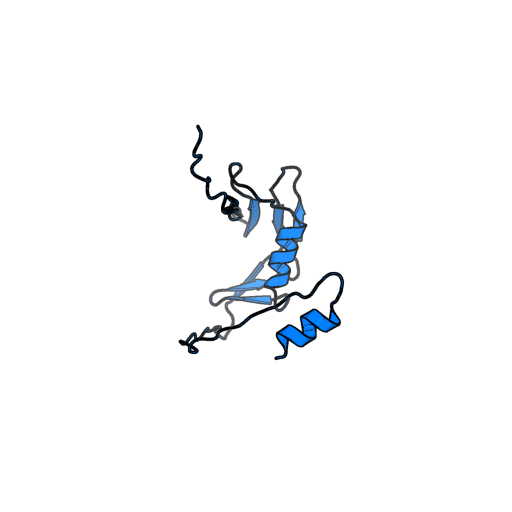97.81 82 ARG A O 1
ATOM 643 N N . VAL A 1 83 ? 7.611 4.860 5.446 1.00 98.56 83 VAL A N 1
ATOM 644 C CA . VAL A 1 83 ? 6.412 5.658 5.157 1.00 98.56 83 VAL A CA 1
ATOM 645 C C . VAL A 1 83 ? 5.352 5.305 6.178 1.00 98.56 83 VAL A C 1
ATOM 647 O O . VAL A 1 83 ? 5.138 4.130 6.443 1.00 98.56 83 VAL A O 1
ATOM 650 N N . TYR A 1 84 ? 4.700 6.308 6.745 1.00 98.62 84 TYR A N 1
ATOM 651 C CA . TYR A 1 84 ? 3.584 6.137 7.660 1.00 98.62 84 TYR A CA 1
ATOM 652 C C . TYR A 1 84 ? 2.259 6.250 6.904 1.00 98.62 84 TYR A C 1
ATOM 654 O O . TYR A 1 84 ? 2.085 7.159 6.087 1.00 98.62 84 TYR A O 1
ATOM 662 N N . VAL A 1 85 ? 1.327 5.341 7.176 1.00 98.38 85 VAL A N 1
ATOM 663 C CA . VAL A 1 85 ? -0.014 5.333 6.587 1.00 98.38 85 VAL A CA 1
ATOM 664 C C . VAL A 1 85 ? -1.060 5.297 7.696 1.00 98.38 85 VAL A C 1
ATOM 666 O O . VAL A 1 85 ? -0.957 4.533 8.656 1.00 98.38 85 VAL A O 1
ATOM 669 N N . SER A 1 86 ? -2.071 6.155 7.574 1.00 98.38 86 SER A N 1
ATOM 670 C CA . SER A 1 86 ? -3.129 6.311 8.577 1.00 98.38 86 SER A CA 1
ATOM 671 C C . SER A 1 86 ? -4.462 6.718 7.952 1.00 98.38 86 SER A C 1
ATOM 673 O O . SER A 1 86 ? -4.536 7.001 6.757 1.00 98.38 86 SER A O 1
ATOM 675 N N . GLY A 1 87 ? -5.521 6.754 8.766 1.00 97.38 87 GLY A N 1
ATOM 676 C CA . GLY A 1 87 ? -6.839 7.249 8.355 1.00 97.38 87 GLY A CA 1
ATOM 677 C C . GLY A 1 87 ? -7.693 6.250 7.573 1.00 97.38 87 GLY A C 1
ATOM 678 O O . GLY A 1 87 ? -8.736 6.639 7.059 1.00 97.38 87 GLY A O 1
ATOM 679 N N . ILE 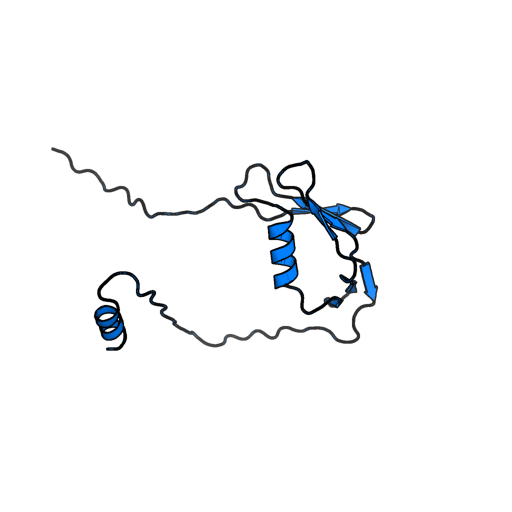A 1 88 ? -7.267 4.986 7.503 1.00 96.25 88 ILE A N 1
ATOM 680 C CA . ILE A 1 88 ? -8.069 3.884 6.966 1.00 96.25 88 ILE A CA 1
ATOM 681 C C . ILE A 1 88 ? -8.949 3.333 8.085 1.00 96.25 88 ILE A C 1
ATOM 683 O O . ILE A 1 88 ? -8.459 3.060 9.182 1.00 96.25 88 ILE A O 1
ATOM 687 N N . THR A 1 89 ? -10.234 3.151 7.808 1.00 96.06 89 THR A N 1
ATOM 688 C CA . THR A 1 89 ? -11.178 2.494 8.723 1.00 96.06 89 THR A CA 1
ATOM 689 C C . THR A 1 89 ? -11.892 1.341 8.022 1.00 96.06 89 THR A C 1
ATOM 691 O O . THR A 1 89 ? -11.727 1.130 6.822 1.00 96.06 89 THR A O 1
ATOM 694 N N . GLY A 1 90 ? -12.647 0.542 8.777 1.00 95.44 90 GLY A N 1
ATOM 695 C CA . GLY A 1 90 ? -13.395 -0.598 8.249 1.00 95.44 90 GLY A CA 1
ATOM 696 C C . GLY A 1 90 ? -14.890 -0.483 8.528 1.00 95.44 90 GLY A C 1
ATOM 697 O O . GLY A 1 90 ? -15.289 -0.030 9.601 1.00 95.44 90 GLY A O 1
ATOM 698 N N . HIS A 1 91 ? -15.702 -0.942 7.580 1.00 95.31 91 HIS A N 1
ATOM 699 C CA . HIS A 1 91 ? -17.141 -1.181 7.727 1.00 95.31 91 HIS A CA 1
ATOM 700 C C . HIS A 1 91 ? -17.435 -2.688 7.621 1.00 95.31 91 HIS A C 1
ATOM 702 O O . HIS A 1 91 ? -16.586 -3.432 7.115 1.00 95.31 91 HIS A O 1
ATOM 708 N N . PRO A 1 92 ? -18.616 -3.161 8.070 1.00 96.12 92 PRO A N 1
ATOM 709 C CA . PRO A 1 92 ? -19.024 -4.556 7.897 1.00 96.12 92 PRO A CA 1
ATOM 710 C C . PRO A 1 92 ? -18.879 -5.049 6.453 1.00 96.12 92 PRO A C 1
ATOM 712 O O . PRO A 1 92 ? -18.903 -4.253 5.511 1.00 96.12 92 PRO A O 1
ATOM 715 N N . SER A 1 93 ? -18.737 -6.366 6.287 1.00 94.75 93 SER A N 1
ATOM 716 C CA . SER A 1 93 ? -18.583 -6.992 4.975 1.00 94.75 93 SER A CA 1
ATOM 717 C C . SER A 1 93 ? -19.699 -6.594 3.994 1.00 94.75 93 SER A C 1
ATOM 719 O O . SER A 1 93 ? -20.849 -6.374 4.393 1.00 94.75 93 SER A O 1
ATOM 721 N N . PRO A 1 94 ? -19.384 -6.492 2.690 1.00 92.19 94 PRO A N 1
ATOM 722 C CA . PRO A 1 94 ? -20.386 -6.191 1.681 1.00 92.19 94 PRO A CA 1
ATOM 723 C C . PRO A 1 94 ? -21.392 -7.344 1.555 1.00 92.19 94 PRO A C 1
ATOM 725 O O . PRO A 1 94 ? -21.048 -8.513 1.702 1.00 92.19 94 PRO A O 1
ATOM 728 N N . ALA A 1 95 ? -22.634 -7.028 1.176 1.00 93.50 95 ALA A N 1
ATOM 729 C CA . ALA A 1 95 ? -23.681 -8.034 0.946 1.00 93.50 95 ALA A CA 1
ATOM 730 C C . ALA A 1 95 ? -23.384 -8.989 -0.233 1.00 93.50 95 ALA A C 1
ATOM 732 O O . ALA A 1 95 ? -24.121 -9.948 -0.454 1.00 93.50 95 ALA A O 1
ATOM 733 N N . THR A 1 96 ? -22.330 -8.720 -1.010 1.00 90.12 96 THR A N 1
ATOM 734 C CA . THR A 1 96 ? -21.909 -9.527 -2.161 1.00 90.12 96 THR A CA 1
ATOM 735 C C . THR A 1 96 ? -20.422 -9.850 -2.066 1.00 90.12 96 THR A C 1
ATOM 737 O O . THR A 1 96 ? -19.631 -9.019 -1.629 1.00 90.12 96 THR A O 1
ATOM 740 N N . THR A 1 97 ? -20.028 -11.046 -2.504 1.00 88.50 97 THR A N 1
ATOM 741 C CA . THR A 1 97 ? -18.626 -11.482 -2.520 1.00 88.50 97 THR A CA 1
ATOM 742 C C . THR A 1 97 ? -18.045 -11.346 -3.924 1.00 88.50 97 THR A C 1
ATOM 744 O O . THR A 1 97 ? -18.612 -11.863 -4.888 1.00 88.50 97 THR A O 1
ATOM 747 N N . LYS A 1 98 ? -16.889 -10.684 -4.053 1.00 84.06 98 LYS A N 1
ATOM 748 C CA . LYS A 1 98 ? -16.143 -10.620 -5.317 1.00 84.06 98 LYS A CA 1
ATOM 749 C C . LYS A 1 98 ? -15.488 -11.976 -5.588 1.00 84.06 98 LYS A C 1
ATOM 751 O O . LYS A 1 98 ? -14.666 -12.432 -4.799 1.00 84.06 98 LYS A O 1
ATOM 756 N 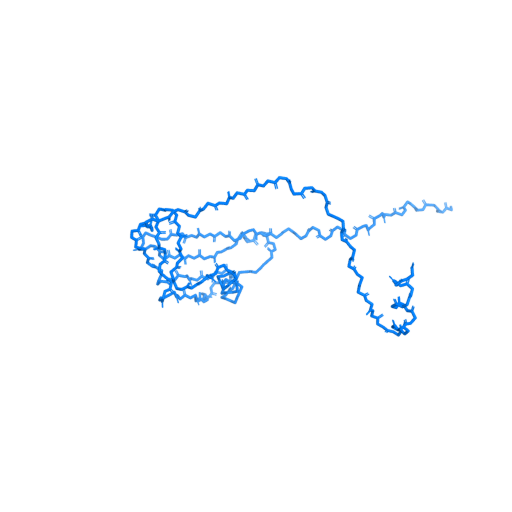N . VAL A 1 99 ? -15.836 -12.604 -6.709 1.00 87.12 99 VAL A N 1
ATOM 757 C CA . VAL A 1 99 ? -15.280 -13.895 -7.138 1.00 87.12 99 VAL A CA 1
ATOM 758 C C . VAL A 1 99 ? -14.470 -13.698 -8.417 1.00 87.12 99 VAL A C 1
ATOM 760 O O . VAL A 1 99 ? -14.928 -13.036 -9.347 1.00 87.12 99 VAL A O 1
ATOM 763 N N . MET A 1 100 ? -13.271 -14.282 -8.471 1.00 86.44 100 MET A N 1
ATOM 764 C CA . MET A 1 100 ? -12.498 -14.429 -9.705 1.00 86.44 100 MET A CA 1
ATOM 765 C C . MET A 1 100 ? -12.712 -15.843 -10.246 1.00 86.44 100 MET A C 1
ATOM 767 O O . MET A 1 100 ? -12.457 -16.819 -9.543 1.00 86.44 100 MET A O 1
ATOM 771 N N . ILE A 1 101 ? -13.141 -15.952 -11.501 1.00 89.06 1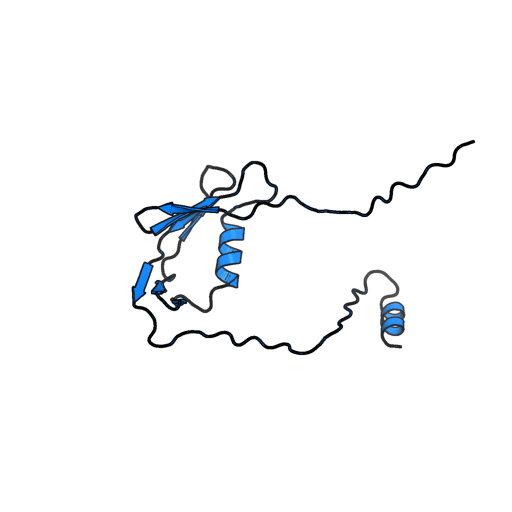01 ILE A N 1
ATOM 772 C CA . ILE A 1 101 ? -13.162 -17.220 -12.233 1.00 89.06 101 ILE A CA 1
ATOM 773 C C . ILE A 1 101 ? -12.020 -17.160 -13.241 1.00 89.06 101 ILE A C 1
ATOM 775 O O . ILE A 1 101 ? -12.072 -16.385 -14.194 1.00 89.06 101 ILE A O 1
ATOM 779 N N . ALA A 1 102 ? -10.980 -17.956 -13.012 1.00 89.69 102 ALA A N 1
ATOM 780 C CA . ALA A 1 102 ? -9.886 -18.128 -13.954 1.00 89.69 102 ALA A CA 1
ATOM 781 C C . ALA A 1 102 ? -10.013 -19.499 -14.625 1.00 89.69 102 ALA A C 1
ATOM 783 O O . ALA A 1 102 ? -10.199 -20.513 -13.955 1.00 89.69 102 ALA A O 1
ATOM 784 N N . SER A 1 103 ? -9.909 -19.523 -15.950 1.00 87.44 103 SER A N 1
ATOM 785 C CA . SER A 1 103 ? -9.861 -20.741 -16.761 1.00 87.44 103 SER A CA 1
ATOM 786 C C . SER A 1 103 ? -8.693 -20.631 -17.732 1.00 87.44 103 SER A C 1
ATOM 788 O O . SER A 1 103 ? -8.295 -19.527 -18.106 1.00 87.44 103 SER A O 1
ATOM 790 N N . THR A 1 104 ? -8.146 -21.762 -18.167 1.00 88.19 104 THR A N 1
ATOM 791 C CA . THR A 1 104 ? -7.128 -21.803 -19.219 1.00 88.19 104 THR A CA 1
ATOM 792 C C . THR A 1 104 ? -7.710 -21.212 -20.507 1.00 88.19 104 THR A C 1
ATOM 794 O O . THR A 1 104 ? -8.586 -21.809 -21.126 1.00 88.19 104 THR A O 1
ATOM 797 N N . GLY A 1 105 ? -7.241 -20.024 -20.897 1.00 80.81 105 GLY A N 1
ATOM 798 C CA . GLY A 1 105 ? -7.733 -19.274 -22.063 1.00 80.81 105 GLY A CA 1
ATOM 799 C C . GLY A 1 105 ? -7.122 -19.690 -23.406 1.00 80.81 105 GLY A C 1
ATOM 800 O O . GLY A 1 105 ? -7.322 -19.003 -24.401 1.00 80.81 105 GLY A O 1
ATOM 801 N N . GLY A 1 106 ? -6.362 -20.788 -23.444 1.00 86.06 106 GLY A N 1
ATOM 802 C CA . GLY A 1 106 ? -5.515 -21.155 -24.581 1.00 86.06 106 GLY A CA 1
ATOM 803 C C . GLY A 1 106 ? -4.126 -20.515 -24.502 1.00 86.06 106 GLY A C 1
ATOM 804 O O . GLY A 1 106 ? -3.701 -20.057 -23.442 1.00 86.06 106 GLY A O 1
ATOM 805 N N . TYR A 1 107 ? -3.405 -20.521 -25.622 1.00 84.94 107 TYR A N 1
ATOM 806 C CA . TYR A 1 107 ? -2.082 -19.908 -25.747 1.00 84.94 107 TYR A CA 1
ATOM 807 C C . TYR A 1 107 ? -2.183 -18.693 -26.666 1.00 84.94 107 TYR A C 1
ATOM 809 O O . TYR A 1 107 ? -2.752 -18.786 -27.752 1.00 84.94 107 TYR A O 1
ATOM 817 N N . GLN A 1 108 ? -1.609 -17.571 -26.245 1.00 86.25 108 GLN A N 1
ATOM 818 C CA . GLN A 1 108 ? -1.507 -16.350 -27.036 1.00 86.25 108 GLN A CA 1
ATOM 819 C C . GLN A 1 108 ? -0.026 -16.020 -27.207 1.00 86.25 108 GLN A C 1
ATOM 821 O O . GLN A 1 108 ? 0.732 -16.039 -26.237 1.00 86.25 108 GLN A O 1
ATOM 826 N N . ALA A 1 109 ? 0.388 -15.760 -28.445 1.00 87.12 109 ALA A N 1
ATOM 827 C CA . ALA A 1 109 ? 1.732 -15.306 -28.770 1.00 87.12 109 ALA A CA 1
ATOM 828 C C . ALA A 1 109 ? 1.633 -13.886 -29.326 1.00 87.12 109 ALA A C 1
ATOM 830 O O . ALA A 1 109 ? 0.979 -13.662 -30.342 1.00 87.12 109 ALA A O 1
ATOM 831 N N . GLU A 1 110 ? 2.275 -12.938 -28.652 1.00 88.94 110 GLU A N 1
ATOM 832 C CA . GLU A 1 110 ? 2.360 -11.546 -29.085 1.00 88.94 110 GLU A CA 1
ATOM 833 C C . GLU A 1 110 ? 3.816 -11.177 -29.342 1.00 88.94 110 GLU A C 1
ATOM 835 O O . GLU A 1 110 ? 4.719 -11.598 -28.617 1.00 88.94 110 GLU A O 1
ATOM 840 N N . ALA A 1 111 ? 4.039 -10.364 -30.371 1.00 84.62 111 ALA A N 1
ATOM 841 C CA . ALA A 1 111 ? 5.325 -9.750 -30.648 1.00 84.62 111 ALA A CA 1
ATOM 842 C C . ALA A 1 111 ? 5.136 -8.232 -30.692 1.00 84.62 111 ALA A C 1
ATOM 844 O O . ALA A 1 111 ? 4.351 -7.719 -31.490 1.00 84.62 111 ALA A O 1
ATOM 845 N N . LEU A 1 112 ? 5.855 -7.519 -29.824 1.00 86.12 112 LEU A N 1
ATOM 846 C CA . LEU A 1 112 ? 5.887 -6.061 -29.805 1.00 86.12 112 LEU A CA 1
ATOM 847 C C . LEU A 1 112 ? 7.226 -5.584 -30.365 1.00 86.12 112 LEU A C 1
ATOM 849 O O . LEU A 1 112 ? 8.286 -5.941 -29.851 1.00 86.12 112 LEU A O 1
ATOM 853 N N . TYR A 1 113 ? 7.170 -4.747 -31.397 1.00 82.06 113 TYR A N 1
ATOM 854 C CA . TYR A 1 113 ? 8.350 -4.156 -32.018 1.00 82.06 113 TYR A CA 1
ATOM 855 C C . TYR A 1 113 ? 8.375 -2.653 -31.749 1.00 82.06 113 TYR A C 1
ATOM 857 O O . TYR A 1 113 ? 7.465 -1.925 -32.141 1.00 82.06 113 TYR A O 1
ATOM 865 N N . HIS A 1 114 ? 9.437 -2.174 -31.106 1.00 85.00 114 HIS A N 1
ATOM 866 C CA . HIS A 1 114 ? 9.700 -0.743 -30.984 1.00 85.00 114 HIS A CA 1
ATOM 867 C C . HIS A 1 114 ? 10.595 -0.302 -32.139 1.00 85.00 114 HIS A C 1
ATOM 869 O O . HIS A 1 114 ? 11.766 -0.674 -32.197 1.00 85.00 114 HIS A O 1
ATOM 875 N N . VAL A 1 115 ? 10.047 0.487 -33.064 1.00 88.06 115 VAL A N 1
ATOM 876 C CA . VAL A 1 115 ? 10.816 1.052 -34.177 1.00 88.06 115 VAL A CA 1
ATOM 877 C C . VAL A 1 115 ? 11.257 2.465 -33.808 1.00 88.06 115 VAL A C 1
ATOM 879 O O . VAL A 1 115 ? 10.436 3.358 -33.622 1.00 88.06 115 VAL A O 1
ATOM 882 N N . ASN A 1 116 ? 12.567 2.661 -33.687 1.00 87.69 116 ASN A N 1
ATOM 883 C CA . ASN A 1 116 ? 13.194 3.922 -33.302 1.00 87.69 116 ASN A CA 1
ATOM 884 C C . ASN A 1 116 ? 14.453 4.229 -34.145 1.00 87.69 116 ASN A C 1
ATOM 886 O O . ASN A 1 116 ? 15.031 3.359 -34.810 1.00 87.69 116 ASN A O 1
ATOM 890 N N . GLY A 1 117 ? 14.868 5.501 -34.123 1.00 85.38 117 GLY A N 1
ATOM 891 C CA . GLY A 1 117 ? 16.013 6.021 -34.881 1.00 85.38 117 GLY A CA 1
ATOM 892 C C . GLY A 1 117 ? 15.691 6.380 -36.340 1.00 85.38 117 GLY A C 1
ATOM 893 O O . GLY A 1 117 ? 14.532 6.572 -36.699 1.00 85.38 117 GLY A O 1
ATOM 894 N N . LEU A 1 118 ? 16.732 6.493 -37.172 1.00 88.62 118 LEU A N 1
ATOM 895 C CA . LEU A 1 118 ? 16.610 6.799 -38.606 1.00 88.62 118 LEU A CA 1
ATOM 896 C C . LEU A 1 118 ? 15.983 5.632 -39.393 1.00 88.62 118 LEU A C 1
ATOM 898 O O . LEU A 1 118 ? 15.935 4.499 -38.901 1.00 88.62 118 LEU A O 1
ATOM 902 N N . ASP A 1 119 ? 15.511 5.922 -40.609 1.00 88.69 119 ASP A N 1
ATOM 903 C CA . ASP A 1 119 ? 14.898 4.965 -41.550 1.00 88.69 119 ASP A CA 1
ATOM 904 C C . ASP A 1 119 ? 13.659 4.249 -40.994 1.00 88.69 119 ASP A C 1
ATOM 906 O O . ASP A 1 119 ? 13.406 3.067 -41.244 1.00 88.69 119 ASP A O 1
ATOM 910 N N . LEU A 1 120 ? 12.877 4.990 -40.206 1.00 91.50 120 LEU A N 1
ATOM 911 C CA . LEU A 1 120 ? 11.700 4.491 -39.501 1.00 91.50 120 LEU A CA 1
ATOM 912 C C . LEU A 1 120 ? 10.672 3.875 -40.459 1.00 91.50 120 LEU A C 1
ATOM 914 O O . LEU A 1 120 ? 10.083 2.838 -40.162 1.00 91.50 120 LEU A O 1
ATOM 918 N N . GLU A 1 121 ? 10.506 4.482 -41.632 1.00 89.31 121 GLU A N 1
ATOM 919 C CA . GLU A 1 121 ? 9.546 4.058 -42.650 1.00 89.31 121 GLU A CA 1
ATOM 920 C C . GLU A 1 121 ? 9.949 2.719 -43.289 1.00 89.31 121 GLU A C 1
ATOM 922 O O . GLU A 1 121 ? 9.136 1.799 -43.360 1.00 89.31 121 GLU A O 1
ATOM 927 N N . ALA A 1 122 ? 11.234 2.548 -43.624 1.00 89.19 122 ALA A N 1
ATOM 928 C CA . ALA A 1 122 ? 11.766 1.294 -44.159 1.00 89.19 122 ALA A CA 1
ATOM 929 C C . ALA A 1 122 ? 11.692 0.145 -43.137 1.00 89.19 122 ALA A C 1
ATOM 931 O O . ALA A 1 122 ? 11.244 -0.955 -43.464 1.00 89.19 122 ALA A O 1
ATOM 932 N N . LYS A 1 123 ? 12.065 0.403 -41.875 1.00 89.88 123 LYS A N 1
ATOM 933 C CA . LYS A 1 123 ? 11.960 -0.586 -40.786 1.00 89.88 123 LYS A CA 1
ATOM 934 C C . LYS A 1 123 ? 10.511 -0.975 -40.505 1.00 89.88 123 LYS A C 1
ATOM 936 O O . LYS A 1 123 ? 10.226 -2.145 -40.278 1.00 89.88 123 LYS A O 1
ATOM 941 N N . THR A 1 124 ? 9.594 -0.009 -40.545 1.00 90.19 124 THR A N 1
ATOM 942 C CA . THR A 1 124 ? 8.161 -0.274 -40.360 1.00 90.19 124 THR A CA 1
ATOM 943 C C . THR A 1 124 ? 7.611 -1.114 -41.507 1.00 90.19 124 THR A C 1
ATOM 945 O O . THR A 1 124 ? 6.845 -2.041 -41.261 1.00 90.19 124 THR A O 1
ATOM 948 N N . GLN A 1 125 ? 8.028 -0.843 -42.746 1.00 89.56 125 GLN A N 1
ATOM 949 C CA . GLN A 1 125 ? 7.605 -1.628 -43.902 1.00 89.56 125 GLN A CA 1
ATOM 950 C C . GLN A 1 125 ? 8.100 -3.078 -43.828 1.00 89.56 125 GLN A C 1
ATOM 952 O O . GLN A 1 125 ? 7.323 -3.984 -44.111 1.00 89.56 125 GLN A O 1
ATOM 957 N N . MET A 1 126 ? 9.339 -3.307 -43.377 1.00 85.88 126 MET A N 1
ATOM 958 C CA . MET A 1 126 ? 9.879 -4.657 -43.150 1.00 85.88 126 MET A CA 1
ATOM 959 C C . MET A 1 126 ? 9.057 -5.455 -42.128 1.00 85.88 126 MET A C 1
ATOM 961 O O . MET A 1 126 ? 8.886 -6.654 -42.287 1.00 85.88 126 MET A O 1
ATOM 965 N N . MET A 1 127 ? 8.533 -4.804 -41.086 1.00 82.69 127 MET A N 1
ATOM 966 C CA . MET A 1 127 ? 7.721 -5.481 -40.064 1.00 82.69 127 MET A CA 1
ATOM 967 C C . MET A 1 127 ? 6.280 -5.768 -40.518 1.00 82.69 127 MET A C 1
ATOM 969 O O . MET A 1 127 ? 5.552 -6.468 -39.820 1.00 82.69 127 MET A O 1
ATOM 973 N N . ARG A 1 128 ? 5.840 -5.198 -41.648 1.00 79.25 128 ARG A N 1
ATOM 974 C CA . ARG A 1 128 ? 4.488 -5.387 -42.202 1.00 79.25 128 ARG A CA 1
ATOM 975 C C . ARG A 1 128 ? 4.404 -6.497 -43.255 1.00 79.25 128 ARG A C 1
ATOM 977 O O . ARG A 1 128 ? 3.286 -6.867 -43.608 1.00 79.25 128 ARG A O 1
ATOM 984 N N . SER A 1 129 ? 5.536 -6.965 -43.783 1.00 64.81 129 SER A N 1
ATOM 985 C CA . SER A 1 129 ? 5.636 -8.034 -44.792 1.00 64.81 129 SER A CA 1
ATOM 986 C C . SER A 1 129 ? 5.928 -9.384 -44.158 1.00 64.81 129 SER A C 1
ATOM 988 O O . SER A 1 129 ? 5.307 -10.374 -44.594 1.00 64.81 129 SER A O 1
#